Protein AF-A0A383A3X0-F1 (afdb_monomer_lite)

Foldseek 3Di:
DEEEFEDDPPPCLVVVLVVVCVVQVVVVHHAAEEECLDQHRPPPDDPVVSVVSQPDDLVVNLVVNVVVLVVVVVVSVVDPHYYYYNRPCCCPPVSVVRD

Secondary structure (DSSP, 8-state):
-EEEE---TTSSHHHHHHHHHHHHHTTT---EEE-TTSSS-TTTS-HHHHHHHHHS-HHHHHHHHHHHHHHHHHHHHH-SSEEEESTTHHHHTSHHHH-

Sequence (99 aa):
MRVIAVGCEYSGVSTLIKGLDDWGKQRGFQHHLDDHFTIPDAFHLSDEEQQAMLDMLPAIKERFQRFQLVYHVRLLHRYRHILLGGFHIEETIYGPRYY

Structure (mmCIF, N/CA/C/O backbone):
data_AF-A0A383A3X0-F1
#
_entry.id   AF-A0A383A3X0-F1
#
loop_
_atom_site.group_PDB
_atom_site.id
_atom_site.type_symbol
_atom_site.label_atom_id
_atom_site.label_alt_id
_atom_site.label_comp_id
_atom_site.label_asym_id
_atom_site.label_entity_id
_atom_site.label_seq_id
_atom_site.pdbx_PDB_ins_code
_atom_site.Cartn_x
_atom_site.Cartn_y
_atom_site.Cartn_z
_atom_site.occupancy
_atom_site.B_iso_or_equiv
_atom_site.auth_seq_id
_atom_site.auth_comp_id
_atom_site.auth_asym_id
_atom_site.auth_atom_id
_atom_site.pdbx_PDB_model_num
ATOM 1 N N . ME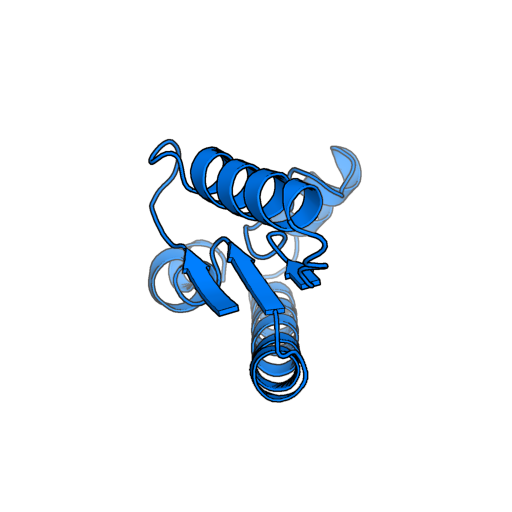T A 1 1 ? -12.367 -5.220 12.686 1.00 91.38 1 MET A N 1
ATOM 2 C CA . MET A 1 1 ? -12.726 -4.854 11.304 1.00 91.38 1 MET A CA 1
ATOM 3 C C . MET A 1 1 ? -11.514 -5.103 10.424 1.00 91.38 1 MET A C 1
ATOM 5 O O . MET A 1 1 ? -10.426 -4.721 10.828 1.00 91.38 1 MET A O 1
ATOM 9 N N . ARG A 1 2 ? -11.673 -5.780 9.285 1.00 94.19 2 ARG A N 1
ATOM 10 C CA . ARG A 1 2 ? -10.576 -6.042 8.341 1.00 94.19 2 ARG A CA 1
ATOM 11 C C . ARG A 1 2 ? -10.928 -5.360 7.027 1.00 94.19 2 ARG A C 1
ATOM 13 O O . ARG A 1 2 ? -11.958 -5.706 6.456 1.00 94.19 2 ARG A O 1
ATOM 20 N N . VAL A 1 3 ? -10.135 -4.382 6.605 1.00 95.00 3 VAL A N 1
ATOM 21 C CA . VAL A 1 3 ? -10.378 -3.619 5.372 1.00 95.00 3 VAL A CA 1
ATOM 22 C C . VAL A 1 3 ? -9.126 -3.650 4.517 1.00 95.00 3 VAL A C 1
ATOM 24 O O . VAL A 1 3 ? -8.031 -3.409 5.014 1.00 95.00 3 VAL A O 1
ATOM 27 N N . ILE A 1 4 ? -9.317 -3.928 3.233 1.00 94.12 4 ILE A N 1
ATOM 28 C CA . ILE A 1 4 ? -8.316 -3.732 2.190 1.00 94.12 4 ILE A CA 1
ATOM 29 C C . ILE A 1 4 ? -8.888 -2.641 1.287 1.00 94.12 4 ILE A C 1
ATOM 31 O O . ILE A 1 4 ? -9.947 -2.847 0.694 1.00 94.12 4 ILE A O 1
ATOM 35 N N . ALA A 1 5 ? -8.241 -1.479 1.230 1.00 94.06 5 ALA A N 1
ATOM 36 C CA . ALA A 1 5 ? -8.639 -0.397 0.339 1.00 94.06 5 ALA A CA 1
ATOM 37 C C . ALA A 1 5 ? -7.637 -0.283 -0.810 1.00 94.06 5 ALA A C 1
ATOM 39 O O . ALA A 1 5 ? -6.427 -0.189 -0.601 1.00 94.06 5 ALA A O 1
ATOM 40 N N . VAL A 1 6 ? -8.164 -0.299 -2.030 1.00 91.62 6 VAL A N 1
ATOM 41 C CA . VAL A 1 6 ? -7.394 -0.256 -3.273 1.00 91.62 6 VAL A CA 1
ATOM 42 C C . VAL A 1 6 ? -7.985 0.784 -4.206 1.00 91.62 6 VAL A C 1
ATOM 44 O O . VAL A 1 6 ? -9.190 1.038 -4.187 1.00 91.62 6 VAL A O 1
ATOM 47 N N . GLY A 1 7 ? -7.134 1.366 -5.037 1.00 89.62 7 GLY A N 1
ATOM 48 C CA . GLY A 1 7 ? -7.512 2.368 -6.017 1.00 89.62 7 GLY A CA 1
ATOM 49 C C . GLY A 1 7 ? -6.266 2.931 -6.680 1.00 89.62 7 GLY A C 1
ATOM 50 O O . GLY A 1 7 ? -5.178 2.842 -6.116 1.00 89.62 7 GLY A O 1
ATOM 51 N N . CYS A 1 8 ? -6.429 3.485 -7.878 1.00 87.19 8 CYS A N 1
ATOM 52 C CA . CYS A 1 8 ? -5.324 4.130 -8.574 1.00 87.19 8 CYS A CA 1
ATOM 53 C C . CYS A 1 8 ? -4.907 5.429 -7.872 1.00 87.19 8 CYS A C 1
ATOM 55 O O . CYS A 1 8 ? -5.596 5.927 -6.968 1.00 87.19 8 CYS A O 1
ATOM 57 N N . GLU A 1 9 ? -3.803 6.009 -8.324 1.00 86.12 9 GLU A N 1
ATOM 58 C CA . GLU A 1 9 ? -3.295 7.288 -7.850 1.00 86.12 9 GLU A CA 1
ATOM 59 C C . GLU A 1 9 ? -4.409 8.350 -7.840 1.00 86.12 9 GLU A C 1
ATOM 61 O O . GLU A 1 9 ? -5.237 8.433 -8.749 1.00 86.12 9 GLU A O 1
ATOM 66 N N . TYR A 1 10 ? -4.451 9.153 -6.774 1.00 88.94 10 TYR A N 1
ATOM 67 C CA . TYR A 1 10 ? -5.436 10.227 -6.566 1.00 88.94 10 TYR A CA 1
ATOM 68 C C . TYR A 1 10 ? -6.911 9.799 -6.434 1.00 88.94 10 TYR A C 1
ATOM 70 O O . TYR A 1 10 ? -7.788 10.657 -6.364 1.00 88.94 10 TYR A O 1
ATOM 78 N N . SER A 1 11 ? -7.213 8.504 -6.299 1.00 92.75 11 SER A N 1
ATOM 79 C CA . SER A 1 11 ? -8.585 8.021 -6.037 1.00 92.75 11 SER A CA 1
ATOM 80 C C . SER A 1 11 ? -9.077 8.229 -4.593 1.00 92.75 11 SER A C 1
ATOM 82 O O . SER A 1 11 ? -10.245 7.984 -4.297 1.00 92.75 11 SER A O 1
ATOM 84 N N . GLY A 1 12 ? -8.207 8.689 -3.685 1.00 93.62 12 GLY A N 1
ATOM 85 C CA . GLY A 1 12 ? -8.556 8.991 -2.290 1.00 93.62 12 GLY A CA 1
ATOM 86 C C . GLY A 1 12 ? -8.375 7.837 -1.295 1.00 93.62 12 GLY A C 1
ATOM 87 O O . GLY A 1 12 ? -8.852 7.943 -0.166 1.00 93.62 12 GLY A O 1
ATOM 88 N N . VAL A 1 13 ? -7.671 6.756 -1.661 1.00 92.88 13 VAL A N 1
ATOM 89 C CA . VAL A 1 13 ? -7.413 5.596 -0.776 1.00 92.88 13 VAL A CA 1
ATOM 90 C C . VAL A 1 13 ? -6.763 6.008 0.548 1.00 92.88 13 VAL A C 1
ATOM 92 O O . VAL A 1 13 ? -7.267 5.644 1.610 1.00 92.88 13 VAL A O 1
ATOM 95 N N . SER A 1 14 ? -5.701 6.820 0.510 1.00 91.50 14 SER A N 1
ATOM 96 C CA . SER A 1 14 ? -5.017 7.291 1.725 1.00 91.50 14 SER A CA 1
ATOM 97 C C . SER A 1 14 ? -5.946 8.126 2.614 1.00 91.50 14 SER A C 1
ATOM 99 O O . SER A 1 14 ? -5.944 7.980 3.835 1.00 91.50 14 SER A O 1
ATOM 101 N N . THR A 1 15 ? -6.801 8.962 2.011 1.00 95.38 15 THR A N 1
ATOM 102 C CA . THR A 1 15 ? -7.809 9.750 2.739 1.00 95.38 15 THR A CA 1
ATOM 103 C C . THR A 1 15 ? -8.840 8.850 3.418 1.00 95.38 15 THR A C 1
ATOM 105 O O . THR A 1 15 ? -9.157 9.059 4.590 1.00 95.38 15 THR A O 1
ATOM 108 N N . LEU A 1 16 ? -9.338 7.830 2.712 1.00 95.81 16 LEU A N 1
ATOM 109 C CA . LEU A 1 16 ? -10.298 6.868 3.250 1.00 95.81 16 LEU A CA 1
ATOM 110 C C . LEU A 1 16 ? -9.710 6.085 4.430 1.00 95.81 16 LEU A C 1
ATOM 112 O O . LEU A 1 16 ? -10.339 6.006 5.485 1.00 95.81 16 LEU A O 1
ATOM 116 N N . ILE A 1 17 ? -8.511 5.523 4.266 1.00 95.00 17 ILE A N 1
ATOM 117 C CA . ILE A 1 17 ? -7.858 4.721 5.307 1.00 95.00 17 ILE A CA 1
ATOM 118 C C . ILE A 1 17 ? -7.587 5.553 6.556 1.00 95.00 17 ILE A C 1
ATOM 120 O O . ILE A 1 17 ? -7.931 5.115 7.654 1.00 95.00 17 ILE A O 1
ATOM 124 N N . LYS A 1 18 ? -7.049 6.767 6.394 1.00 94.88 18 LYS A N 1
ATOM 125 C CA . LYS A 1 18 ? -6.825 7.682 7.516 1.00 94.88 18 LYS A CA 1
ATOM 126 C C . LYS A 1 18 ? -8.129 7.994 8.252 1.00 94.88 18 LYS A C 1
ATOM 128 O O . LYS A 1 18 ? -8.177 7.911 9.475 1.00 94.88 18 LYS A O 1
ATOM 133 N N . GLY A 1 19 ? -9.207 8.271 7.514 1.00 97.00 19 GLY A N 1
ATOM 134 C CA . GLY A 1 19 ? -10.525 8.516 8.101 1.00 97.00 19 GLY A CA 1
ATOM 135 C C . GLY A 1 19 ? -11.078 7.317 8.882 1.00 97.00 19 GLY A C 1
ATOM 136 O O . GLY A 1 19 ? -11.642 7.498 9.962 1.00 97.00 19 GLY A O 1
ATOM 137 N N . LEU A 1 20 ? -10.897 6.092 8.376 1.00 96.56 20 LEU A N 1
ATOM 138 C CA . LEU A 1 20 ? -11.289 4.864 9.079 1.00 96.56 20 LEU A CA 1
ATOM 139 C C . LEU A 1 20 ? -10.464 4.638 10.349 1.00 96.56 20 LEU A C 1
ATOM 141 O O . LEU A 1 20 ? -11.013 4.210 11.370 1.00 96.56 20 LEU A O 1
ATOM 145 N N . ASP A 1 21 ? -9.165 4.920 10.294 1.00 96.56 21 ASP A N 1
ATOM 146 C CA . ASP A 1 21 ? -8.289 4.785 11.448 1.00 96.56 21 ASP A CA 1
ATOM 147 C C . ASP A 1 21 ? -8.642 5.799 12.547 1.00 96.56 21 ASP A C 1
ATOM 149 O O . ASP A 1 21 ? -8.882 5.410 13.694 1.00 96.56 21 ASP A O 1
ATOM 153 N N . ASP A 1 22 ? -8.805 7.074 12.184 1.00 97.44 22 ASP A N 1
ATOM 154 C CA . ASP A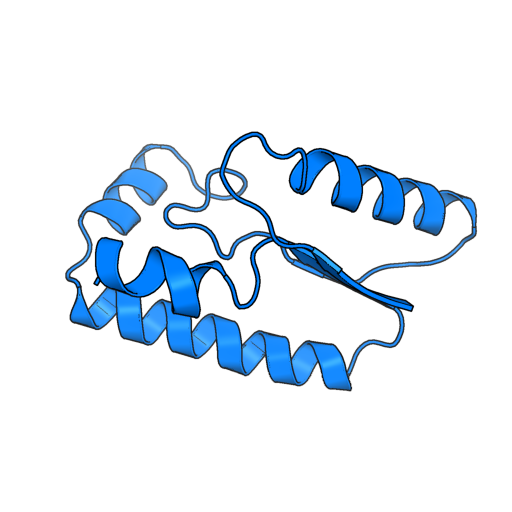 1 22 ? -9.220 8.147 13.096 1.00 97.44 22 ASP A CA 1
ATOM 155 C C . ASP A 1 22 ? -10.595 7.859 13.723 1.00 97.44 22 ASP A C 1
ATOM 157 O O . ASP A 1 22 ? -10.775 7.971 14.942 1.00 97.44 22 ASP A O 1
ATOM 161 N N . TRP A 1 23 ? -11.563 7.411 12.915 1.00 97.06 23 TRP A N 1
ATOM 162 C CA . TRP A 1 23 ? -12.882 6.981 13.390 1.00 97.06 23 TRP A CA 1
ATOM 163 C C . TRP A 1 23 ? -12.791 5.839 14.410 1.00 97.06 23 TRP A C 1
ATOM 165 O O . TRP A 1 23 ? -13.545 5.822 15.393 1.00 97.06 23 TRP A O 1
ATOM 175 N N . GLY A 1 24 ? -11.878 4.892 14.175 1.00 96.12 24 GLY A N 1
ATOM 176 C CA . GLY A 1 24 ? -11.623 3.758 15.054 1.00 96.12 24 GLY A CA 1
ATOM 177 C C . GLY A 1 24 ? -11.031 4.188 16.387 1.00 96.12 24 GLY A C 1
ATOM 178 O O . GLY A 1 24 ? -11.570 3.829 17.438 1.00 96.12 24 GLY A O 1
ATOM 179 N N . LYS A 1 25 ? -9.987 5.019 16.343 1.00 96.06 25 LYS A N 1
ATOM 180 C CA . LYS A 1 25 ? -9.320 5.585 17.525 1.00 96.06 25 LYS A CA 1
ATOM 181 C C . LYS A 1 25 ? -10.307 6.315 18.434 1.00 96.06 25 LYS A C 1
ATOM 183 O O . LYS A 1 25 ? -10.326 6.066 19.637 1.00 96.06 25 LYS A O 1
ATOM 188 N N . GLN A 1 26 ? -11.204 7.124 17.862 1.00 97.81 26 GLN A N 1
ATOM 189 C CA . GLN A 1 26 ? -12.260 7.829 18.607 1.00 97.81 26 GLN A CA 1
ATOM 190 C C . GLN A 1 26 ? -13.249 6.895 19.330 1.00 97.81 26 GLN A C 1
ATOM 192 O O . GLN A 1 26 ? -13.947 7.325 20.244 1.00 97.81 26 GLN A O 1
ATOM 197 N N . ARG A 1 27 ? -13.327 5.622 18.929 1.00 96.00 27 ARG A N 1
ATOM 198 C CA . ARG A 1 27 ? -14.209 4.593 19.509 1.00 96.00 27 ARG A CA 1
ATOM 199 C C . ARG A 1 27 ? -13.454 3.558 20.343 1.00 96.00 27 ARG A C 1
ATOM 201 O O . ARG A 1 27 ? -14.046 2.563 20.751 1.00 96.00 27 ARG A O 1
ATOM 208 N N . GLY A 1 28 ? -12.162 3.778 20.591 1.00 95.00 28 GLY A N 1
ATOM 209 C CA . GLY A 1 28 ? -11.315 2.854 21.343 1.00 95.00 28 GLY A CA 1
ATOM 210 C C . GLY A 1 28 ? -10.852 1.631 20.545 1.00 95.00 28 GLY A C 1
ATOM 211 O O . GLY A 1 28 ? -10.359 0.673 21.137 1.00 95.00 28 GLY A O 1
ATOM 212 N N . PHE A 1 29 ? -10.986 1.637 19.215 1.00 94.31 29 PHE A N 1
ATOM 213 C CA . PHE A 1 29 ? -10.359 0.625 18.368 1.00 94.31 29 PHE A CA 1
ATOM 214 C C . PHE A 1 29 ? -8.912 1.010 18.065 1.00 94.31 29 PHE A C 1
ATOM 216 O O . PHE A 1 29 ? -8.622 2.144 17.695 1.00 94.31 29 PHE A O 1
ATOM 223 N N . GLN A 1 30 ? -8.017 0.031 18.162 1.00 93.69 30 GLN A N 1
ATOM 224 C C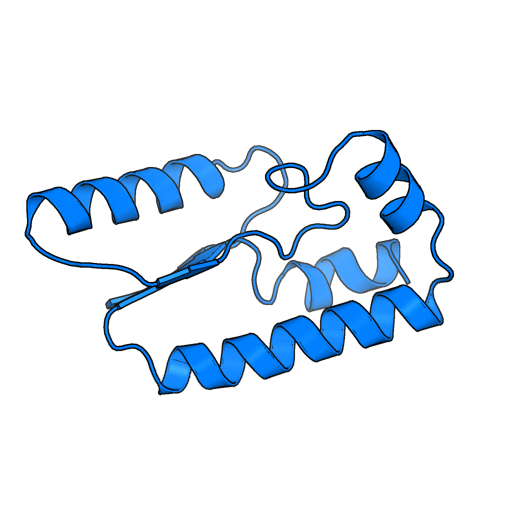A . GLN A 1 30 ? -6.653 0.134 17.653 1.00 93.69 30 GLN A CA 1
ATOM 225 C C . GLN A 1 30 ? -6.553 -0.708 16.385 1.00 93.69 30 GLN A C 1
ATOM 227 O O . GLN A 1 30 ? -6.657 -1.936 16.448 1.00 93.69 30 GLN A O 1
ATOM 232 N N . HIS A 1 31 ? -6.407 -0.054 15.236 1.00 96.06 31 HIS A N 1
ATOM 233 C CA . HIS A 1 31 ? -6.123 -0.745 13.987 1.00 96.06 31 HIS A CA 1
ATOM 234 C C . HIS A 1 31 ? -4.625 -1.010 13.861 1.00 96.06 31 HIS A C 1
ATOM 236 O O . HIS A 1 31 ? -3.798 -0.176 14.218 1.00 96.06 31 HIS A O 1
ATOM 242 N N . HIS A 1 32 ? -4.286 -2.176 13.324 1.00 96.31 32 HIS A N 1
ATOM 243 C CA . HIS A 1 32 ? -3.002 -2.381 12.673 1.00 96.31 32 HIS A CA 1
ATOM 244 C C . HIS A 1 32 ? -3.093 -1.769 11.270 1.00 96.31 32 HIS A C 1
ATOM 246 O O . HIS A 1 32 ? -3.989 -2.150 10.517 1.00 96.31 32 HIS A O 1
ATOM 252 N N . LEU A 1 33 ? -2.263 -0.781 10.953 1.00 94.50 33 LEU A N 1
ATOM 253 C CA . LEU A 1 33 ? -2.320 -0.044 9.692 1.00 94.50 33 LEU A CA 1
ATOM 254 C C . LEU A 1 33 ? -1.036 -0.292 8.903 1.00 94.50 33 LEU A C 1
ATOM 256 O O . LEU A 1 33 ? 0.034 0.024 9.409 1.00 94.50 33 LEU A O 1
ATOM 260 N N . ASP A 1 34 ? -1.175 -0.795 7.677 1.00 93.06 34 ASP A N 1
ATOM 261 C CA . ASP A 1 34 ? -0.076 -0.923 6.717 1.00 93.06 34 ASP A CA 1
ATOM 262 C C . ASP A 1 34 ? -0.504 -0.350 5.356 1.00 93.06 34 ASP A C 1
ATOM 264 O O . ASP A 1 34 ? -1.497 -0.784 4.766 1.00 93.06 34 ASP A O 1
ATOM 268 N N . ASP A 1 35 ? 0.236 0.629 4.843 1.00 89.50 35 ASP A N 1
ATOM 269 C CA . ASP A 1 35 ? -0.025 1.321 3.570 1.00 89.50 35 ASP A CA 1
ATOM 270 C C . ASP A 1 35 ? 1.241 1.521 2.712 1.00 89.50 35 ASP A C 1
ATOM 272 O O . ASP A 1 35 ? 1.216 2.213 1.698 1.00 89.50 35 ASP A O 1
ATOM 276 N N . HIS A 1 36 ? 2.332 0.847 3.071 1.00 88.31 36 HIS A N 1
ATOM 277 C CA . HIS A 1 36 ? 3.672 0.965 2.478 1.00 88.31 36 HIS A CA 1
ATOM 278 C C . HIS A 1 36 ? 3.933 0.003 1.303 1.00 88.31 36 HIS A C 1
ATOM 280 O O . HIS A 1 36 ? 5.066 -0.387 1.031 1.00 88.31 36 HIS A O 1
ATOM 286 N N . PHE A 1 37 ? 2.884 -0.413 0.587 1.00 89.88 37 PHE A N 1
ATOM 287 C CA . PHE A 1 37 ? 3.016 -1.381 -0.513 1.00 89.88 37 PHE A CA 1
ATOM 288 C C . PHE A 1 37 ? 3.451 -0.747 -1.838 1.00 89.88 37 PHE A C 1
ATOM 290 O O . PHE A 1 37 ? 4.035 -1.437 -2.673 1.00 89.88 37 PHE A O 1
ATOM 297 N N . THR A 1 38 ? 3.159 0.537 -2.041 1.00 88.62 38 THR A N 1
ATOM 298 C CA . THR A 1 38 ? 3.479 1.263 -3.274 1.00 88.62 38 THR A CA 1
ATOM 299 C C . THR A 1 38 ? 4.990 1.382 -3.470 1.00 88.62 38 THR A C 1
ATOM 301 O O . THR A 1 38 ? 5.740 1.555 -2.510 1.00 88.62 38 THR A O 1
ATOM 304 N N . ILE A 1 39 ? 5.450 1.274 -4.722 1.00 88.69 39 ILE A N 1
ATOM 305 C CA . ILE A 1 39 ? 6.859 1.469 -5.083 1.00 88.69 39 ILE A CA 1
ATOM 306 C C . ILE A 1 39 ? 7.034 2.849 -5.743 1.00 88.69 39 ILE A C 1
ATOM 308 O O . ILE A 1 39 ? 6.502 3.053 -6.838 1.00 88.69 39 ILE A O 1
ATOM 312 N N . PRO A 1 40 ? 7.829 3.765 -5.156 1.00 89.50 40 PRO A N 1
ATOM 313 C CA . PRO A 1 40 ? 8.497 3.666 -3.857 1.00 89.50 40 PRO A CA 1
ATOM 314 C C . PRO A 1 40 ? 7.547 4.006 -2.695 1.00 89.50 40 PRO A C 1
ATOM 316 O O . PRO A 1 40 ? 6.519 4.655 -2.897 1.00 89.50 40 PRO A O 1
ATOM 319 N N . ASP A 1 41 ? 7.906 3.610 -1.471 1.00 87.62 41 ASP A N 1
ATOM 320 C CA . ASP A 1 41 ? 7.178 4.039 -0.273 1.00 87.62 41 ASP A CA 1
ATOM 321 C C . ASP A 1 41 ? 7.438 5.529 -0.015 1.00 87.62 41 ASP A C 1
ATOM 323 O O . ASP A 1 41 ? 8.478 5.921 0.513 1.00 87.62 41 ASP A O 1
ATOM 327 N N . ALA A 1 42 ? 6.470 6.359 -0.397 1.00 82.19 42 ALA A N 1
ATOM 328 C CA . ALA A 1 42 ? 6.548 7.810 -0.266 1.00 82.19 42 ALA A CA 1
ATOM 329 C C . ALA A 1 42 ? 6.319 8.330 1.168 1.00 82.19 42 ALA A C 1
ATOM 331 O O . ALA A 1 42 ? 6.465 9.530 1.404 1.00 82.19 42 ALA A O 1
ATOM 332 N N . PHE A 1 43 ? 5.917 7.478 2.116 1.00 81.88 43 PHE A N 1
ATOM 333 C CA . PHE A 1 43 ? 5.542 7.899 3.470 1.00 81.88 43 PHE A CA 1
ATOM 334 C C . PHE A 1 43 ? 6.629 7.623 4.509 1.00 81.88 43 PHE A C 1
ATOM 336 O O . PHE A 1 43 ? 6.738 8.385 5.473 1.00 81.88 43 PHE A O 1
ATOM 343 N N . HIS A 1 44 ? 7.429 6.567 4.326 1.00 86.62 44 HIS A N 1
ATOM 344 C CA . HIS A 1 44 ? 8.408 6.131 5.333 1.00 86.62 44 HIS A CA 1
ATOM 345 C C . HIS A 1 44 ? 9.871 6.203 4.881 1.00 86.62 44 HIS A C 1
ATOM 347 O O . HIS A 1 44 ? 10.755 6.021 5.718 1.00 86.62 44 HIS A O 1
ATOM 353 N N . LEU A 1 45 ? 10.137 6.473 3.601 1.00 91.62 45 LEU A N 1
ATOM 354 C CA . LEU A 1 45 ? 11.492 6.555 3.050 1.00 91.62 45 LEU A CA 1
ATOM 355 C C . LEU A 1 45 ? 11.875 7.998 2.708 1.00 91.62 45 LEU A C 1
ATOM 357 O O . LEU A 1 45 ? 11.052 8.780 2.225 1.00 91.62 45 LEU A O 1
ATOM 361 N N . SER A 1 46 ? 13.146 8.340 2.915 1.00 95.56 46 SER A N 1
ATOM 362 C CA . SER A 1 46 ? 13.739 9.577 2.393 1.00 95.56 46 SER A CA 1
ATOM 363 C C . SER A 1 46 ? 13.830 9.561 0.864 1.00 95.56 46 SER A C 1
ATOM 365 O O . SER A 1 46 ? 13.788 8.499 0.247 1.00 95.56 46 SER A O 1
ATOM 367 N N . ASP A 1 47 ? 14.013 10.727 0.240 1.00 95.81 47 ASP A N 1
ATOM 368 C CA . ASP A 1 47 ? 14.139 10.835 -1.221 1.00 95.81 47 ASP A CA 1
ATOM 369 C C . ASP A 1 47 ? 15.266 9.942 -1.784 1.00 95.81 47 ASP A C 1
ATOM 371 O O . ASP A 1 47 ? 15.108 9.322 -2.835 1.00 95.81 47 ASP A O 1
ATOM 375 N N . GLU A 1 48 ? 16.389 9.825 -1.064 1.00 96.94 48 GLU A N 1
ATOM 376 C CA . GLU A 1 48 ? 17.510 8.954 -1.445 1.00 96.94 48 GLU A CA 1
ATOM 377 C C . GLU A 1 48 ? 17.120 7.467 -1.394 1.00 96.94 48 GLU A C 1
ATOM 379 O O . GLU A 1 48 ? 17.410 6.707 -2.319 1.00 96.94 48 GLU A O 1
ATOM 384 N N . GLU A 1 49 ? 16.415 7.046 -0.345 1.00 95.31 49 GLU A N 1
ATOM 385 C CA . GLU A 1 49 ? 15.956 5.663 -0.183 1.00 95.31 49 GLU A CA 1
ATOM 386 C C . GLU A 1 49 ? 14.849 5.303 -1.183 1.00 95.31 49 GLU A C 1
ATOM 388 O O . GLU A 1 49 ? 14.842 4.196 -1.730 1.00 95.31 49 GLU A O 1
ATOM 393 N N . GLN A 1 50 ? 13.944 6.242 -1.474 1.00 94.56 50 GLN A N 1
ATOM 394 C CA . GLN A 1 50 ? 12.933 6.091 -2.520 1.00 94.56 50 GLN A CA 1
ATOM 395 C C . GLN A 1 50 ? 13.597 5.889 -3.885 1.00 94.56 50 GLN A C 1
ATOM 397 O O . GLN A 1 50 ? 13.222 4.975 -4.625 1.00 94.56 50 GLN A O 1
ATOM 402 N N . GLN A 1 51 ? 14.624 6.685 -4.196 1.00 95.69 51 GLN A N 1
ATOM 403 C CA . GLN A 1 51 ? 15.383 6.543 -5.434 1.00 95.69 51 GLN A CA 1
ATOM 404 C C . GLN A 1 51 ? 16.119 5.196 -5.492 1.00 95.69 51 GLN A C 1
ATOM 406 O O . GLN A 1 51 ? 16.040 4.497 -6.500 1.00 95.69 51 GLN A O 1
ATOM 411 N N . ALA A 1 52 ? 16.739 4.756 -4.394 1.00 94.75 52 ALA A N 1
ATOM 412 C CA . ALA A 1 52 ? 17.382 3.442 -4.329 1.00 94.75 52 ALA A CA 1
ATOM 413 C C . ALA A 1 52 ? 16.390 2.284 -4.565 1.00 94.75 52 ALA A C 1
ATOM 415 O O . ALA A 1 52 ? 16.718 1.296 -5.230 1.00 94.75 52 ALA A O 1
ATOM 416 N N . MET A 1 53 ? 15.158 2.403 -4.060 1.00 92.75 53 MET A N 1
ATOM 417 C CA . MET A 1 53 ? 14.091 1.430 -4.306 1.00 92.75 53 MET A CA 1
ATOM 418 C C . MET A 1 53 ? 13.637 1.434 -5.774 1.00 92.75 53 MET A C 1
ATOM 420 O O . MET A 1 53 ? 13.373 0.370 -6.342 1.00 92.75 53 MET A O 1
ATOM 424 N N . LEU A 1 54 ? 13.583 2.608 -6.410 1.00 92.00 54 LEU A N 1
ATOM 425 C CA . LEU A 1 54 ? 13.296 2.760 -7.839 1.00 92.00 54 LEU A CA 1
ATOM 426 C C . LEU A 1 54 ? 14.413 2.207 -8.735 1.00 92.00 54 LEU A C 1
ATOM 428 O O . LEU A 1 54 ? 14.107 1.599 -9.762 1.00 92.00 54 LEU A O 1
ATOM 432 N N . ASP A 1 55 ? 15.674 2.334 -8.336 1.00 94.50 55 ASP A N 1
ATOM 433 C CA . ASP A 1 55 ? 16.834 1.882 -9.121 1.00 94.50 55 ASP A CA 1
ATOM 434 C C . ASP A 1 55 ? 17.173 0.397 -8.922 1.00 94.50 55 ASP A C 1
ATOM 436 O O . ASP A 1 55 ? 17.986 -0.178 -9.651 1.00 94.50 55 ASP A O 1
ATOM 440 N N . MET A 1 56 ? 16.541 -0.257 -7.945 1.00 93.69 56 MET A N 1
ATOM 441 C CA . MET A 1 56 ? 16.736 -1.676 -7.664 1.00 93.69 56 MET A CA 1
ATOM 442 C C . MET A 1 56 ? 16.448 -2.550 -8.901 1.00 93.69 56 MET A C 1
ATOM 444 O O . MET A 1 56 ? 15.579 -2.257 -9.717 1.00 93.69 56 MET A O 1
ATOM 448 N N . LEU A 1 57 ? 17.159 -3.671 -9.055 1.00 95.69 57 LEU A N 1
ATOM 449 C CA . LEU A 1 57 ? 16.906 -4.581 -10.176 1.00 95.69 57 LEU A CA 1
ATOM 450 C C . LEU A 1 57 ? 15.519 -5.250 -10.051 1.00 95.69 57 LEU A C 1
ATOM 452 O O . LEU A 1 57 ? 15.161 -5.665 -8.942 1.00 95.69 57 LEU A O 1
ATOM 456 N N . PRO A 1 58 ? 14.782 -5.452 -11.166 1.00 93.81 58 PRO A N 1
ATOM 457 C CA . PRO A 1 58 ? 13.439 -6.046 -11.187 1.00 93.81 58 PRO A CA 1
ATOM 458 C C . PRO A 1 58 ? 13.268 -7.289 -10.305 1.00 93.81 58 PRO A C 1
ATOM 460 O O . PRO A 1 58 ? 12.429 -7.319 -9.410 1.00 93.81 58 PRO A O 1
ATOM 463 N N . ALA A 1 59 ? 14.143 -8.285 -10.466 1.00 95.00 59 ALA A N 1
ATOM 464 C CA . ALA A 1 59 ? 14.057 -9.542 -9.721 1.00 95.00 59 ALA A CA 1
ATOM 465 C C . ALA A 1 59 ? 14.239 -9.382 -8.199 1.00 95.00 59 ALA A C 1
ATOM 467 O O . ALA A 1 59 ? 13.805 -10.241 -7.435 1.00 95.00 59 ALA A O 1
ATOM 468 N N . ILE A 1 60 ? 14.907 -8.320 -7.741 1.00 94.19 60 ILE A N 1
ATOM 469 C CA . ILE A 1 60 ? 15.063 -8.041 -6.309 1.00 94.19 60 ILE A CA 1
ATOM 470 C C . ILE A 1 60 ? 13.804 -7.338 -5.787 1.00 94.19 60 ILE A C 1
ATOM 472 O O . ILE A 1 60 ? 13.285 -7.746 -4.745 1.00 94.19 60 ILE A O 1
ATOM 476 N N . LYS A 1 61 ? 13.269 -6.359 -6.535 1.00 92.56 61 LYS A N 1
ATOM 477 C CA . LYS A 1 61 ? 12.008 -5.680 -6.185 1.00 92.56 61 LYS A CA 1
ATOM 478 C C . LYS A 1 61 ? 10.846 -6.660 -6.083 1.00 92.56 61 LYS A C 1
ATOM 480 O O . LYS A 1 61 ? 10.098 -6.616 -5.113 1.00 92.56 61 LYS A O 1
ATOM 485 N N . GLU A 1 62 ? 10.735 -7.564 -7.050 1.00 92.94 62 GLU A N 1
ATOM 486 C CA . GLU A 1 62 ? 9.698 -8.596 -7.100 1.00 92.94 62 GLU A CA 1
ATOM 487 C C . GLU A 1 62 ? 9.722 -9.480 -5.847 1.00 92.94 62 GLU A C 1
ATOM 489 O O . GLU A 1 62 ? 8.710 -9.640 -5.162 1.00 92.94 62 GLU A O 1
ATOM 494 N N . ARG A 1 63 ? 10.905 -9.986 -5.478 1.00 93.31 63 ARG A N 1
ATOM 495 C CA . ARG A 1 63 ? 11.076 -10.825 -4.285 1.00 93.31 63 ARG A CA 1
ATOM 496 C C . ARG A 1 63 ? 10.734 -10.072 -3.006 1.00 93.31 63 ARG A C 1
ATOM 498 O O . ARG A 1 63 ? 10.126 -10.655 -2.107 1.00 93.31 63 ARG A O 1
ATOM 505 N N . PHE A 1 64 ? 11.115 -8.797 -2.923 1.00 91.25 64 PHE A N 1
ATOM 506 C CA . PHE A 1 64 ? 10.767 -7.939 -1.795 1.00 91.25 64 PHE A CA 1
ATOM 507 C C . PHE A 1 64 ? 9.249 -7.727 -1.700 1.00 91.25 64 PHE A C 1
ATOM 509 O O . PHE A 1 64 ? 8.676 -7.954 -0.635 1.00 91.25 64 PHE A O 1
ATOM 516 N N . GLN A 1 65 ? 8.582 -7.396 -2.808 1.00 90.38 65 GLN A N 1
ATOM 517 C CA . GLN A 1 65 ? 7.126 -7.226 -2.850 1.00 90.38 65 GLN A CA 1
ATOM 518 C C . GLN A 1 65 ? 6.380 -8.510 -2.481 1.00 90.38 65 GLN A C 1
ATOM 520 O O . GLN A 1 65 ? 5.529 -8.496 -1.589 1.00 90.38 65 GLN A O 1
ATOM 525 N N . ARG A 1 66 ? 6.755 -9.664 -3.048 1.00 90.56 66 ARG A N 1
ATOM 526 C CA . ARG A 1 66 ? 6.153 -10.952 -2.661 1.00 90.56 66 ARG A CA 1
ATOM 527 C C . ARG A 1 66 ? 6.344 -11.265 -1.181 1.00 90.56 66 ARG A C 1
ATOM 529 O O . ARG A 1 66 ? 5.419 -11.773 -0.540 1.00 90.56 66 ARG A O 1
ATOM 536 N N . PHE A 1 67 ? 7.522 -10.973 -0.629 1.00 92.06 67 PHE A N 1
ATOM 537 C CA . PHE A 1 67 ? 7.781 -11.137 0.799 1.00 92.06 67 PHE A CA 1
ATOM 538 C C . PHE A 1 67 ? 6.841 -10.264 1.642 1.00 92.06 67 PHE A C 1
ATOM 540 O O . PHE A 1 67 ? 6.193 -10.791 2.554 1.00 92.06 67 PHE A O 1
ATOM 547 N N . GLN A 1 68 ? 6.708 -8.977 1.300 1.00 90.88 68 GLN A N 1
ATOM 548 C CA . GLN A 1 68 ? 5.776 -8.058 1.958 1.00 90.88 68 GLN A CA 1
ATOM 549 C C . GLN A 1 68 ? 4.344 -8.603 1.896 1.00 90.88 68 GLN A C 1
ATOM 551 O O . GLN A 1 68 ? 3.688 -8.737 2.928 1.00 90.88 68 GLN A O 1
ATOM 556 N N . LEU A 1 69 ? 3.859 -9.022 0.727 1.00 91.19 69 LEU A N 1
ATOM 557 C CA . LEU A 1 69 ? 2.490 -9.530 0.580 1.00 91.19 69 LEU A CA 1
ATOM 558 C C . LEU A 1 69 ? 2.219 -10.755 1.459 1.00 91.19 69 LEU A C 1
ATOM 560 O O . LEU A 1 69 ? 1.228 -10.785 2.191 1.00 91.19 69 LEU A O 1
ATOM 564 N N . VAL A 1 70 ? 3.106 -11.755 1.436 1.00 92.75 70 VAL A N 1
ATOM 565 C CA . VAL A 1 70 ? 2.940 -12.977 2.244 1.00 92.75 70 VAL A CA 1
ATOM 566 C C . VAL A 1 70 ? 2.965 -12.662 3.739 1.00 92.75 70 VAL A C 1
ATOM 568 O O . VAL A 1 70 ? 2.202 -13.257 4.508 1.00 92.75 70 VAL A O 1
ATOM 571 N N . TYR A 1 71 ? 3.813 -11.725 4.166 1.00 94.31 71 TYR A N 1
ATOM 572 C CA . TYR A 1 71 ? 3.834 -11.251 5.546 1.00 94.31 71 TYR A CA 1
ATOM 573 C C . TYR A 1 71 ? 2.475 -10.653 5.952 1.00 94.31 71 TYR A C 1
ATOM 575 O O . TYR A 1 71 ? 1.900 -11.089 6.954 1.00 94.31 71 TYR A O 1
ATOM 583 N N . HIS A 1 72 ? 1.887 -9.777 5.134 1.00 94.62 72 HIS A N 1
ATOM 584 C CA . HIS A 1 72 ? 0.606 -9.130 5.447 1.00 94.62 72 HIS A CA 1
ATOM 585 C C . HIS A 1 72 ? -0.606 -10.063 5.349 1.00 94.62 72 HIS A C 1
ATOM 587 O O . HIS A 1 72 ? -1.542 -9.921 6.138 1.00 94.62 72 HIS A O 1
ATOM 593 N N . VAL A 1 73 ? -0.571 -11.099 4.499 1.00 93.62 73 VAL A N 1
ATOM 594 C CA . VAL A 1 73 ? -1.574 -12.183 4.548 1.00 93.62 73 VAL A CA 1
ATOM 595 C C . VAL A 1 73 ? -1.615 -12.804 5.947 1.00 93.62 73 VAL A C 1
ATOM 597 O O . VAL A 1 73 ? -2.689 -12.995 6.51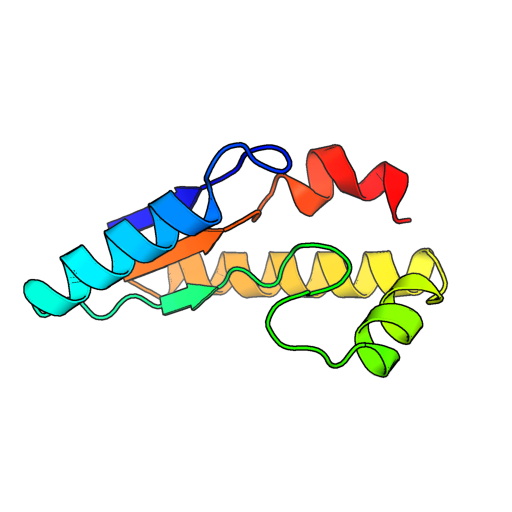8 1.00 93.62 73 VAL A O 1
ATOM 600 N N . ARG A 1 74 ? -0.456 -13.065 6.564 1.00 95.06 74 ARG A N 1
ATOM 601 C CA . ARG A 1 74 ? -0.404 -13.611 7.933 1.00 95.06 74 ARG A CA 1
ATOM 602 C C . ARG A 1 74 ? -0.960 -12.620 8.957 1.00 95.06 74 ARG A C 1
ATOM 604 O O . ARG A 1 74 ? -1.628 -13.041 9.904 1.00 95.06 74 ARG A O 1
ATOM 611 N N . LEU A 1 75 ? -0.727 -11.321 8.768 1.00 95.25 75 LEU A N 1
ATOM 612 C CA . LEU A 1 75 ? -1.257 -10.282 9.654 1.00 95.25 75 LEU A CA 1
ATOM 613 C C . LEU A 1 75 ? -2.780 -10.162 9.565 1.00 95.25 75 LEU A C 1
ATOM 615 O O . LEU A 1 75 ? -3.430 -10.050 10.607 1.00 95.25 75 LEU A O 1
ATOM 619 N N . LEU A 1 76 ? -3.363 -10.297 8.368 1.00 93.75 76 LEU A N 1
ATOM 620 C CA . LEU A 1 76 ? -4.819 -10.351 8.179 1.00 93.75 76 LEU A CA 1
ATOM 621 C C . LEU A 1 76 ? -5.464 -11.466 9.009 1.00 93.75 76 LEU A C 1
ATOM 623 O O . LEU A 1 76 ? -6.560 -11.284 9.541 1.00 93.75 76 LEU A O 1
ATOM 627 N N . HIS A 1 77 ? -4.789 -12.607 9.164 1.00 93.38 77 HIS A N 1
ATOM 628 C CA . HIS A 1 77 ? -5.277 -13.699 10.007 1.00 93.38 77 HIS A CA 1
ATOM 629 C C . HIS A 1 77 ? -5.064 -13.448 11.506 1.00 93.38 77 HIS A C 1
ATOM 631 O O . HIS A 1 77 ? -5.879 -13.902 12.312 1.00 93.38 77 HIS A O 1
ATOM 637 N N . ARG A 1 78 ? -4.018 -12.703 11.885 1.00 95.69 78 ARG A N 1
ATOM 638 C CA . ARG A 1 78 ? -3.655 -12.421 13.282 1.00 95.69 78 ARG A CA 1
ATOM 639 C C . ARG A 1 78 ? -4.480 -11.297 13.906 1.00 95.69 78 ARG A C 1
ATOM 641 O O . ARG A 1 78 ? -4.945 -11.438 15.035 1.00 95.69 78 ARG A O 1
ATOM 648 N N . TYR A 1 79 ? -4.657 -10.184 13.202 1.00 96.06 79 TYR A N 1
ATOM 649 C CA . TYR A 1 79 ? -5.289 -8.998 13.769 1.00 96.06 79 TYR A CA 1
ATOM 650 C C . TYR A 1 79 ? -6.807 -9.012 13.571 1.00 96.06 79 TYR A C 1
ATOM 652 O O . TYR A 1 79 ? -7.351 -9.349 12.512 1.00 96.06 79 TYR A O 1
ATOM 660 N N . ARG A 1 80 ? -7.523 -8.629 14.633 1.00 94.38 80 ARG A N 1
ATOM 661 C CA . ARG A 1 80 ? -8.980 -8.429 14.600 1.00 94.38 80 ARG A CA 1
ATOM 662 C C . ARG A 1 80 ? -9.350 -7.116 13.905 1.00 94.38 80 ARG A C 1
ATOM 664 O O . ARG A 1 80 ? -10.406 -7.033 13.273 1.00 94.38 80 ARG A O 1
ATOM 671 N N . HIS A 1 81 ? -8.500 -6.102 14.051 1.00 96.12 81 HIS A N 1
ATOM 672 C CA . HIS A 1 81 ? -8.654 -4.752 13.521 1.00 96.12 81 HIS A CA 1
ATOM 673 C C . HIS A 1 81 ? -7.421 -4.420 12.679 1.00 96.12 81 HIS A C 1
ATOM 675 O O . HIS A 1 81 ? -6.354 -4.207 13.239 1.00 96.12 81 HIS A O 1
ATOM 681 N N . ILE A 1 82 ? -7.555 -4.450 11.355 1.00 96.88 82 ILE A N 1
ATOM 682 C CA . ILE A 1 82 ? -6.452 -4.209 10.418 1.00 96.88 82 ILE A CA 1
ATOM 683 C C . ILE A 1 82 ? -6.963 -3.475 9.180 1.00 96.88 82 ILE A C 1
ATOM 685 O O . ILE A 1 82 ? -8.047 -3.789 8.673 1.00 96.88 82 ILE A O 1
ATOM 689 N N . LEU A 1 83 ? -6.188 -2.495 8.736 1.00 96.69 83 LEU A N 1
ATOM 690 C CA . LEU A 1 83 ? -6.423 -1.679 7.555 1.00 96.69 83 LEU A CA 1
ATOM 691 C C . LEU A 1 83 ? -5.198 -1.819 6.651 1.00 96.69 83 LEU A C 1
ATOM 693 O O . LEU A 1 83 ? -4.087 -1.554 7.099 1.00 96.69 83 LEU A O 1
ATOM 697 N N . LEU A 1 84 ? -5.408 -2.244 5.407 1.00 94.88 84 LEU A N 1
ATOM 698 C CA . LEU A 1 84 ? -4.355 -2.34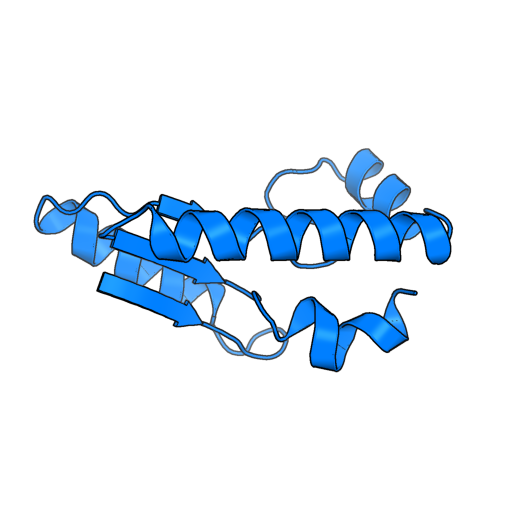8 4.401 1.00 94.88 84 LEU A CA 1
ATOM 699 C C . LEU A 1 84 ? -4.654 -1.415 3.224 1.00 94.88 84 LEU A C 1
ATOM 701 O O . LEU A 1 84 ? -5.733 -1.516 2.631 1.00 94.88 84 LEU A O 1
ATOM 705 N N . GLY A 1 85 ? -3.717 -0.533 2.878 1.00 92.06 85 GLY A N 1
ATOM 706 C CA . GLY A 1 85 ? -3.808 0.369 1.722 1.00 92.06 85 GLY A CA 1
ATOM 707 C C . GLY A 1 85 ? -2.951 -0.096 0.562 1.00 92.06 85 GLY A C 1
ATOM 708 O O . GLY A 1 85 ? -1.788 -0.388 0.760 1.00 92.06 85 GLY A O 1
ATOM 709 N N . GLY A 1 86 ? -3.510 -0.217 -0.642 1.00 86.62 86 GLY A N 1
ATOM 710 C CA . GLY A 1 86 ? -2.746 -0.646 -1.827 1.00 86.62 86 GLY A CA 1
ATOM 711 C C . GLY A 1 86 ? -2.423 -2.149 -1.872 1.00 86.62 86 GLY A C 1
ATOM 712 O O . GLY A 1 86 ? -2.039 -2.680 -2.913 1.00 86.62 86 GLY A O 1
ATOM 713 N N . PHE A 1 87 ? -2.664 -2.896 -0.791 1.00 88.69 87 PHE A N 1
ATOM 714 C CA . PHE A 1 87 ? -2.497 -4.350 -0.786 1.00 88.69 87 PHE A CA 1
ATOM 715 C C . PHE A 1 87 ? -3.261 -5.019 -1.948 1.00 88.69 87 PHE A C 1
ATOM 717 O O . PHE A 1 87 ? -4.379 -4.627 -2.276 1.00 88.69 87 PHE A O 1
ATOM 724 N N . HIS A 1 88 ? -2.667 -6.051 -2.560 1.00 83.19 88 HIS A N 1
ATOM 725 C CA . HIS A 1 88 ? -3.143 -6.782 -3.750 1.00 83.19 88 HIS A CA 1
ATOM 726 C C . HIS A 1 88 ? -3.074 -6.025 -5.094 1.00 83.19 88 HIS A C 1
ATOM 728 O O . HIS A 1 88 ? -2.670 -6.633 -6.092 1.00 83.19 88 HIS A O 1
ATOM 734 N N . ILE A 1 89 ? -3.453 -4.741 -5.162 1.00 88.56 89 ILE A N 1
ATOM 735 C CA . ILE A 1 89 ? -3.405 -3.972 -6.425 1.00 88.56 89 ILE A CA 1
ATOM 736 C C . ILE A 1 89 ? -1.961 -3.690 -6.871 1.00 88.56 89 ILE A C 1
ATOM 738 O O . ILE A 1 89 ? -1.672 -3.788 -8.064 1.00 88.56 89 ILE A O 1
ATOM 742 N N . GLU A 1 90 ? -1.052 -3.457 -5.919 1.00 86.50 90 GLU A N 1
ATOM 743 C CA . GLU A 1 90 ? 0.378 -3.206 -6.176 1.00 86.50 90 GLU A CA 1
ATOM 744 C C . GLU A 1 90 ? 1.097 -4.395 -6.838 1.00 86.50 90 GLU A C 1
ATOM 746 O O . GLU A 1 90 ? 2.040 -4.209 -7.596 1.00 86.50 90 GLU A O 1
ATOM 751 N N . GLU A 1 91 ? 0.609 -5.622 -6.641 1.00 87.56 91 GLU A N 1
ATOM 752 C CA . GLU A 1 91 ? 1.113 -6.819 -7.335 1.00 87.56 91 GLU A CA 1
ATOM 753 C C . GLU A 1 91 ? 0.356 -7.071 -8.636 1.00 87.56 91 GLU A C 1
ATOM 755 O O . GLU A 1 91 ? 0.941 -7.187 -9.708 1.00 87.56 91 GLU A O 1
ATOM 760 N N . THR A 1 92 ? -0.972 -7.172 -8.544 1.00 87.62 92 THR A N 1
ATOM 761 C CA . THR A 1 92 ? -1.789 -7.714 -9.640 1.00 87.62 92 THR A CA 1
ATOM 762 C C . THR A 1 92 ? -1.890 -6.743 -10.813 1.00 87.62 92 THR A C 1
ATOM 764 O O . THR A 1 92 ? -2.032 -7.176 -11.954 1.00 87.62 92 THR A O 1
ATOM 767 N N .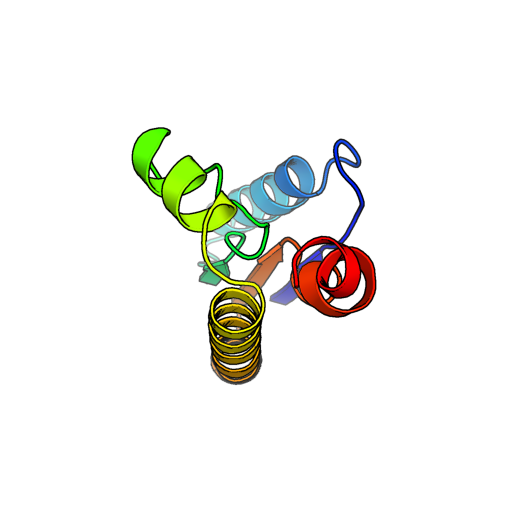 ILE A 1 93 ? -1.849 -5.435 -10.536 1.00 88.00 93 ILE A N 1
ATOM 768 C CA . ILE A 1 93 ? -2.012 -4.385 -11.546 1.00 88.00 93 ILE A CA 1
ATOM 769 C C . ILE A 1 93 ? -0.694 -3.655 -11.788 1.00 88.00 93 ILE A C 1
ATOM 771 O O . ILE A 1 93 ? -0.288 -3.512 -12.942 1.00 88.00 93 ILE A O 1
ATOM 775 N N . TYR A 1 94 ? -0.024 -3.199 -10.727 1.00 86.75 94 TYR A N 1
ATOM 776 C CA . TYR A 1 94 ? 1.193 -2.400 -10.876 1.00 86.75 94 TYR A CA 1
ATOM 777 C C . TYR A 1 94 ? 2.480 -3.225 -10.966 1.00 86.75 94 TYR A C 1
ATOM 779 O O . TYR A 1 94 ? 3.431 -2.754 -11.585 1.00 86.75 94 TYR A O 1
ATOM 787 N N . GLY A 1 95 ? 2.502 -4.461 -10.458 1.00 88.88 95 GLY A N 1
ATOM 788 C CA . GLY A 1 95 ? 3.676 -5.341 -10.473 1.00 88.88 95 GLY A CA 1
ATOM 789 C C . GLY A 1 95 ? 4.397 -5.398 -11.826 1.00 88.88 95 GLY A C 1
ATOM 790 O O . GLY A 1 95 ? 5.572 -5.035 -11.874 1.00 88.88 95 GLY A O 1
ATOM 791 N N . PRO A 1 96 ? 3.696 -5.683 -12.948 1.00 90.94 96 PRO A N 1
ATOM 792 C CA . PRO A 1 96 ? 4.296 -5.721 -14.289 1.00 90.94 96 PRO A CA 1
ATOM 793 C C . PRO A 1 96 ? 4.933 -4.410 -14.779 1.00 90.94 96 PRO A C 1
ATOM 795 O O . PRO A 1 96 ? 5.593 -4.399 -15.817 1.00 90.94 96 PRO A O 1
ATOM 798 N N . ARG A 1 97 ? 4.685 -3.277 -14.106 1.00 86.62 97 ARG A N 1
ATOM 799 C CA . ARG A 1 97 ? 5.336 -1.990 -14.402 1.00 86.62 97 ARG A CA 1
ATOM 800 C C . ARG A 1 97 ? 6.633 -1.796 -13.620 1.00 86.62 97 ARG A C 1
ATOM 802 O O . ARG A 1 97 ? 7.465 -0.997 -14.041 1.00 86.62 97 ARG A O 1
ATOM 809 N N . TYR A 1 98 ? 6.789 -2.479 -12.489 1.00 83.50 98 TYR A N 1
ATOM 810 C CA . TYR A 1 98 ? 7.915 -2.299 -11.576 1.00 83.50 98 TYR A CA 1
ATOM 811 C C . TYR A 1 98 ? 8.982 -3.386 -11.700 1.00 83.50 98 TYR A C 1
ATOM 813 O O . TYR A 1 98 ? 10.150 -3.102 -11.401 1.00 83.50 98 TYR A O 1
ATOM 821 N N . TYR A 1 99 ? 8.600 -4.599 -12.110 1.00 87.50 99 TYR A N 1
ATOM 822 C CA . TYR A 1 99 ? 9.500 -5.740 -12.246 1.00 87.50 99 TYR A CA 1
ATOM 823 C C . TYR A 1 99 ? 9.031 -6.790 -13.260 1.00 87.50 99 TYR A C 1
ATOM 825 O O . TYR A 1 99 ? 7.820 -6.847 -13.567 1.00 87.50 99 TYR A O 1
#

pLDDT: mean 92.36, std 3.7, range [81.88, 97.81]

Organism: NCBI:txid408172

Radius of gyration: 14.14 Å; chains: 1; bounding box: 32×24×36 Å